Protein AF-A0AAD7M564-F1 (afdb_monomer_lite)

pLDDT: mean 71.57, std 17.18, range [32.22, 95.88]

Organism: Quillaja saponaria (NCBI:txid32244)

Radius of gyration: 21.49 Å; chains: 1; bounding box: 76×42×60 Å

Structure (mmCIF, N/CA/C/O backbone):
data_AF-A0AAD7M564-F1
#
_entry.id   AF-A0AAD7M564-F1
#
loop_
_atom_site.group_PDB
_atom_site.id
_atom_site.type_symbol
_atom_site.label_atom_id
_atom_site.label_alt_id
_atom_site.label_comp_id
_atom_site.label_asym_id
_atom_site.label_entity_id
_atom_site.label_seq_id
_atom_site.pdbx_PDB_ins_code
_atom_site.Cartn_x
_atom_site.Cartn_y
_atom_site.Cartn_z
_atom_site.occupancy
_atom_site.B_iso_or_equiv
_atom_site.auth_seq_id
_atom_site.auth_comp_id
_atom_site.auth_asym_id
_atom_site.auth_atom_id
_atom_site.pdbx_PDB_model_num
ATOM 1 N N . MET A 1 1 ? 55.350 1.228 10.469 1.00 39.97 1 MET A N 1
ATOM 2 C CA . MET A 1 1 ? 54.107 2.010 10.634 1.00 39.97 1 MET A CA 1
ATOM 3 C C . MET A 1 1 ? 53.425 1.996 9.283 1.00 39.97 1 MET A C 1
ATOM 5 O O . MET A 1 1 ? 53.704 2.851 8.454 1.00 39.97 1 MET A O 1
ATOM 9 N N . ASP A 1 2 ? 52.629 0.960 9.035 1.00 34.97 2 ASP A N 1
ATOM 10 C CA . ASP A 1 2 ? 51.937 0.780 7.762 1.00 34.97 2 ASP A CA 1
ATOM 11 C C . ASP A 1 2 ? 50.658 1.615 7.770 1.00 34.97 2 ASP A C 1
ATOM 13 O O . ASP A 1 2 ? 49.760 1.391 8.579 1.00 34.97 2 ASP A O 1
ATOM 17 N N . SER A 1 3 ? 50.599 2.616 6.892 1.00 39.12 3 SER A N 1
ATOM 18 C CA . SER A 1 3 ? 49.382 3.383 6.627 1.00 39.12 3 SER A CA 1
ATOM 19 C C . SER A 1 3 ? 48.650 2.737 5.457 1.00 39.12 3 SER A C 1
ATOM 21 O O . SER A 1 3 ? 49.005 2.945 4.299 1.00 39.12 3 SER A O 1
ATOM 23 N N . ALA A 1 4 ? 47.640 1.924 5.762 1.00 40.69 4 ALA A N 1
ATOM 24 C CA . ALA A 1 4 ? 46.730 1.384 4.762 1.00 40.69 4 ALA A CA 1
ATOM 25 C C . ALA A 1 4 ? 45.778 2.494 4.286 1.00 40.69 4 ALA A C 1
ATOM 27 O O . ALA A 1 4 ? 44.958 3.006 5.048 1.00 40.69 4 ALA A O 1
ATOM 28 N N . SER A 1 5 ? 45.912 2.875 3.016 1.00 43.78 5 SER A N 1
ATOM 29 C CA . SER A 1 5 ? 44.990 3.768 2.317 1.00 43.78 5 SER A CA 1
ATOM 30 C C . SER A 1 5 ? 43.660 3.043 2.095 1.00 43.78 5 SER A C 1
ATOM 32 O O . SER A 1 5 ? 43.590 2.069 1.348 1.00 43.78 5 SER A O 1
ATOM 34 N N . VAL A 1 6 ? 42.605 3.494 2.774 1.00 47.03 6 VAL A N 1
ATOM 35 C CA . VAL A 1 6 ? 41.237 3.015 2.550 1.00 47.03 6 VAL A CA 1
ATOM 36 C C . VAL A 1 6 ? 40.695 3.735 1.319 1.00 47.03 6 VAL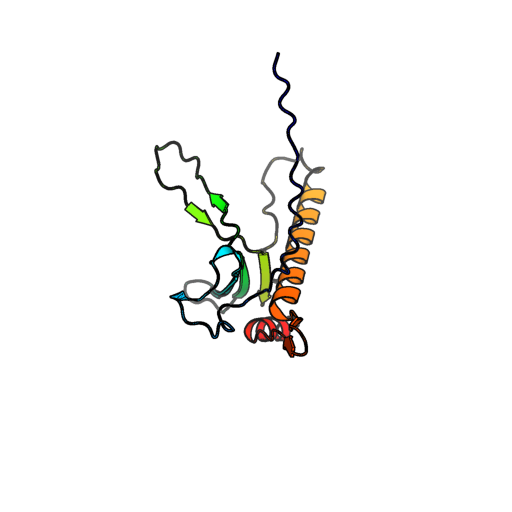 A C 1
ATOM 38 O O . VAL A 1 6 ? 40.288 4.893 1.395 1.00 47.03 6 VAL A O 1
ATOM 41 N N . GLN A 1 7 ? 40.707 3.064 0.168 1.00 36.56 7 GLN A N 1
ATOM 42 C CA . GLN A 1 7 ? 39.977 3.535 -1.004 1.00 36.56 7 GLN A CA 1
ATOM 43 C C . GLN A 1 7 ? 38.479 3.322 -0.769 1.00 36.56 7 GLN A C 1
ATOM 45 O O . GLN A 1 7 ? 37.985 2.196 -0.745 1.00 36.56 7 GLN A O 1
ATOM 50 N N . SER A 1 8 ? 37.766 4.430 -0.569 1.00 41.72 8 SER A N 1
ATOM 51 C CA . SER A 1 8 ? 36.308 4.480 -0.601 1.00 41.72 8 SER A CA 1
ATOM 52 C C . SER A 1 8 ? 35.850 4.165 -2.021 1.00 41.72 8 SER A C 1
ATOM 54 O O . SER A 1 8 ? 35.956 5.002 -2.915 1.00 41.72 8 SER A O 1
ATOM 56 N N . VAL A 1 9 ? 35.371 2.943 -2.236 1.00 39.88 9 VAL A N 1
ATOM 57 C CA . VAL A 1 9 ? 34.704 2.569 -3.482 1.00 39.88 9 VAL A CA 1
ATOM 58 C C . VAL A 1 9 ? 33.330 3.233 -3.467 1.00 39.88 9 VAL A C 1
ATOM 60 O O . VAL A 1 9 ? 32.394 2.742 -2.834 1.00 39.88 9 VAL A O 1
ATOM 63 N N . GLU A 1 10 ? 33.212 4.376 -4.143 1.00 37.75 10 GLU A N 1
ATOM 64 C CA . GLU A 1 10 ? 31.920 4.932 -4.538 1.00 37.75 10 GLU A CA 1
ATOM 65 C C . GLU A 1 10 ? 31.217 3.897 -5.414 1.00 37.75 10 GLU A C 1
ATOM 67 O O . GLU A 1 10 ? 31.498 3.737 -6.600 1.00 37.75 10 GLU A O 1
ATOM 72 N N . THR A 1 11 ? 30.312 3.140 -4.799 1.00 33.41 11 THR A N 1
ATOM 73 C CA . THR A 1 11 ? 29.416 2.263 -5.540 1.00 33.41 11 THR A CA 1
ATOM 74 C C . THR A 1 11 ? 28.348 3.168 -6.126 1.00 33.41 11 THR A C 1
ATOM 76 O O . THR A 1 11 ? 27.352 3.483 -5.473 1.00 33.41 11 THR A O 1
ATOM 79 N N . THR A 1 12 ? 28.571 3.637 -7.349 1.00 32.22 12 THR A N 1
ATOM 80 C CA . THR A 1 12 ? 27.511 4.191 -8.184 1.00 32.22 12 THR A CA 1
ATOM 81 C C . THR A 1 12 ? 26.476 3.089 -8.384 1.00 32.22 12 THR A C 1
ATOM 83 O O . THR A 1 12 ? 26.580 2.245 -9.271 1.00 32.22 12 THR A O 1
ATOM 86 N N . CYS A 1 13 ? 25.466 3.066 -7.512 1.00 35.75 13 CYS A N 1
ATOM 87 C CA . CYS A 1 13 ? 24.272 2.250 -7.671 1.00 35.75 13 CYS A CA 1
ATOM 88 C C . CYS A 1 13 ? 23.439 2.858 -8.807 1.00 35.75 13 CYS A C 1
ATOM 90 O O . CYS A 1 13 ? 22.387 3.451 -8.596 1.00 35.75 13 CYS A O 1
ATOM 92 N N . SER A 1 14 ? 23.952 2.748 -10.031 1.00 42.00 14 SER A N 1
ATOM 93 C CA . SER A 1 14 ? 23.196 2.955 -11.261 1.00 42.00 14 SER A CA 1
ATOM 94 C C . SER A 1 14 ? 22.444 1.663 -11.593 1.00 42.00 14 SER A C 1
ATOM 96 O O . SER A 1 14 ? 22.546 1.129 -12.695 1.00 42.00 14 SER A O 1
ATOM 98 N N . GLY A 1 15 ? 21.735 1.109 -10.612 1.00 41.41 15 GLY A N 1
ATOM 99 C CA . GLY A 1 15 ? 20.705 0.123 -10.876 1.00 41.41 15 GLY A CA 1
ATOM 100 C C . GLY A 1 15 ? 19.420 0.898 -11.071 1.00 41.41 15 GLY A C 1
ATOM 101 O O . GLY A 1 15 ? 18.851 1.376 -10.093 1.00 41.41 15 GLY A O 1
ATOM 102 N N . GLU A 1 16 ? 18.973 1.063 -12.314 1.00 47.47 16 GLU A N 1
ATOM 103 C CA . GLU A 1 16 ? 17.570 1.371 -12.578 1.00 47.47 16 GLU A CA 1
ATOM 104 C C . GLU A 1 16 ? 16.749 0.276 -11.886 1.00 47.47 16 GLU A C 1
ATOM 106 O O . GLU A 1 16 ? 16.641 -0.843 -12.387 1.00 47.47 16 GLU A O 1
ATOM 111 N N . LEU A 1 17 ? 16.263 0.559 -10.672 1.00 44.41 17 LEU A N 1
ATOM 112 C CA . LEU A 1 17 ? 15.430 -0.353 -9.899 1.00 44.41 17 LEU A CA 1
ATOM 113 C C . LEU A 1 17 ? 14.105 -0.493 -10.655 1.00 44.41 17 LEU A C 1
ATOM 115 O O . LEU A 1 17 ? 13.163 0.275 -10.462 1.00 44.41 17 LEU A O 1
ATOM 119 N N . GLU A 1 18 ? 14.075 -1.442 -11.588 1.00 53.12 18 GLU A N 1
ATOM 120 C CA . GLU A 1 18 ? 12.891 -1.859 -12.324 1.00 53.12 18 GLU A CA 1
ATOM 121 C C . GLU A 1 18 ? 11.885 -2.360 -11.283 1.00 53.12 18 GLU A C 1
ATOM 123 O O . GLU A 1 18 ? 12.103 -3.388 -10.644 1.00 53.12 18 GLU A O 1
ATOM 128 N N . LEU A 1 19 ? 10.806 -1.600 -11.063 1.00 55.06 19 LEU A N 1
ATOM 129 C CA . LEU A 1 19 ? 9.696 -2.007 -10.200 1.00 55.06 19 LEU A CA 1
ATOM 130 C C . LEU A 1 19 ? 8.990 -3.200 -10.855 1.00 55.06 19 LEU A C 1
ATOM 132 O O . LEU A 1 19 ? 7.984 -3.048 -11.552 1.00 55.06 19 LEU A O 1
ATOM 136 N N . LEU A 1 20 ? 9.553 -4.390 -10.675 1.00 53.84 20 LEU A N 1
ATOM 137 C CA . LEU A 1 20 ? 9.022 -5.618 -11.232 1.00 53.84 20 LEU A CA 1
ATOM 138 C C . LEU A 1 20 ? 7.970 -6.157 -10.264 1.00 53.84 20 LEU A C 1
ATOM 140 O O . LEU A 1 20 ? 8.272 -6.668 -9.185 1.00 53.84 20 LEU A O 1
ATOM 144 N N . PHE A 1 21 ? 6.703 -6.006 -10.639 1.00 54.91 21 PHE A N 1
ATOM 145 C CA . PHE A 1 21 ? 5.625 -6.705 -9.953 1.00 54.91 21 PHE A CA 1
ATOM 146 C C . PHE A 1 21 ? 5.693 -8.175 -10.349 1.00 54.91 21 PHE A C 1
ATOM 148 O O . PHE A 1 21 ? 5.820 -8.489 -11.531 1.00 54.91 21 PHE A O 1
ATOM 155 N N . GLU A 1 22 ? 5.543 -9.071 -9.378 1.00 49.06 22 GLU A N 1
ATOM 156 C CA . GLU A 1 22 ? 5.549 -10.522 -9.603 1.00 49.06 22 GLU A CA 1
ATOM 157 C C . GLU A 1 22 ? 4.543 -10.960 -10.687 1.00 49.06 22 GLU A C 1
ATOM 159 O O . GLU A 1 22 ? 4.805 -11.888 -11.447 1.00 49.06 22 GLU A O 1
ATOM 164 N N . TYR A 1 23 ? 3.430 -10.231 -10.830 1.00 46.22 23 TYR A N 1
ATOM 165 C CA . TYR A 1 23 ? 2.420 -10.461 -11.869 1.00 46.22 23 TYR A CA 1
ATOM 166 C C . TYR A 1 23 ? 2.942 -10.283 -13.311 1.00 46.22 23 TYR A C 1
ATOM 168 O O . TYR A 1 23 ? 2.380 -10.861 -14.238 1.00 46.22 23 TYR A O 1
ATOM 176 N N . PHE A 1 24 ? 4.016 -9.515 -13.518 1.00 49.88 24 PHE A N 1
ATOM 177 C CA . PHE A 1 24 ? 4.636 -9.294 -14.832 1.00 49.88 24 PHE A CA 1
ATOM 178 C C . PHE A 1 24 ? 5.899 -10.139 -15.058 1.00 49.88 24 PHE A C 1
ATOM 180 O O . PHE A 1 24 ? 6.579 -9.965 -16.069 1.00 49.88 24 PHE A O 1
ATOM 187 N N . GLU A 1 25 ? 6.227 -11.068 -14.157 1.00 59.72 25 GLU A N 1
ATOM 188 C CA . GLU A 1 25 ? 7.363 -11.970 -14.346 1.00 59.72 25 GLU A CA 1
ATOM 189 C C . GLU A 1 25 ? 7.011 -13.096 -15.327 1.00 59.72 25 GLU A C 1
ATOM 191 O O . GLU A 1 25 ? 6.425 -14.114 -14.957 1.00 59.72 25 GLU A O 1
ATOM 196 N N . SER A 1 26 ? 7.413 -12.935 -16.590 1.00 58.19 26 SER A N 1
ATOM 197 C CA . SER A 1 26 ? 7.314 -13.984 -17.616 1.00 58.19 26 SER A CA 1
ATOM 198 C C . SER A 1 26 ? 8.357 -15.097 -17.456 1.00 58.19 26 SER A C 1
ATOM 200 O O . SER A 1 26 ? 8.245 -16.147 -18.087 1.00 58.19 26 SER A O 1
ATOM 202 N N . GLU A 1 27 ? 9.387 -14.873 -16.633 1.00 64.69 27 GLU A N 1
ATOM 203 C CA . GLU A 1 27 ? 10.471 -15.827 -16.401 1.00 64.69 27 GLU A CA 1
ATOM 204 C C . GLU A 1 27 ? 10.048 -16.966 -15.461 1.00 64.69 27 GLU A C 1
ATOM 206 O O . GLU A 1 27 ? 9.338 -16.778 -14.463 1.00 64.69 27 GLU A O 1
ATOM 211 N N . GLN A 1 28 ? 10.540 -18.172 -15.758 1.00 73.69 28 GLN A N 1
ATOM 212 C CA . GLN A 1 28 ? 10.330 -19.344 -14.905 1.00 73.69 28 GLN A CA 1
ATOM 213 C C . GLN A 1 28 ? 10.939 -19.124 -13.506 1.00 73.69 28 GLN A C 1
ATOM 215 O O . GLN A 1 28 ? 11.961 -18.444 -13.413 1.00 73.69 28 GLN A O 1
ATOM 220 N N . PRO A 1 29 ? 10.389 -19.724 -12.429 1.00 68.62 29 PRO A N 1
ATOM 221 C CA . PRO A 1 29 ? 10.818 -19.480 -11.048 1.00 68.62 29 PRO A CA 1
ATOM 222 C C . PRO A 1 29 ? 12.336 -19.460 -10.808 1.00 68.62 29 PRO A C 1
ATOM 224 O O . PRO A 1 29 ? 12.848 -18.522 -10.206 1.00 68.62 29 PRO A O 1
ATOM 227 N N . GLN A 1 30 ? 13.066 -20.431 -11.355 1.00 74.44 30 GLN A N 1
ATOM 228 C CA . GLN A 1 30 ? 14.528 -20.561 -11.255 1.00 74.44 30 GLN A CA 1
ATOM 229 C C . GLN A 1 30 ? 15.341 -19.49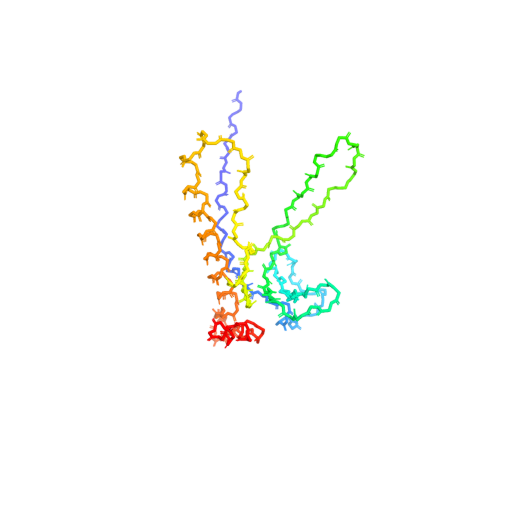7 -12.017 1.00 74.44 30 GLN A C 1
ATOM 231 O O . GLN A 1 30 ? 16.549 -19.403 -11.825 1.00 74.44 30 GLN A O 1
ATOM 236 N N . ARG A 1 31 ? 14.706 -18.723 -12.903 1.00 71.38 31 ARG A N 1
ATOM 237 C CA . ARG A 1 31 ? 15.322 -17.635 -13.686 1.00 71.38 31 ARG A CA 1
ATOM 238 C C . ARG A 1 31 ? 14.906 -16.247 -13.200 1.00 71.38 31 ARG A C 1
ATOM 240 O O . ARG A 1 31 ? 15.358 -15.247 -13.752 1.00 71.38 31 ARG A O 1
ATOM 247 N N . ARG A 1 32 ? 14.032 -16.172 -12.192 1.00 72.81 32 ARG A N 1
ATOM 248 C CA . ARG A 1 32 ? 13.559 -14.898 -11.644 1.00 72.81 32 ARG A CA 1
ATOM 249 C C . ARG A 1 32 ? 14.676 -14.199 -10.884 1.00 72.81 32 ARG A C 1
ATOM 251 O O . ARG A 1 32 ? 15.519 -14.839 -10.256 1.00 72.81 32 ARG A O 1
ATOM 258 N N . ARG A 1 33 ? 14.640 -12.866 -10.905 1.00 67.00 33 ARG A N 1
ATOM 259 C CA . ARG A 1 33 ? 15.550 -12.054 -10.100 1.00 67.00 33 ARG A CA 1
ATOM 260 C C . ARG A 1 33 ? 15.342 -12.316 -8.602 1.00 67.00 33 ARG A C 1
ATOM 262 O O . ARG A 1 33 ? 14.245 -12.726 -8.196 1.00 67.00 33 ARG A O 1
ATOM 269 N N . PRO A 1 34 ? 16.377 -12.084 -7.777 1.00 68.81 34 PRO A N 1
ATOM 270 C CA . PRO A 1 34 ? 16.280 -12.234 -6.334 1.00 68.81 34 PRO A CA 1
ATOM 271 C C . PRO A 1 34 ? 15.129 -11.420 -5.731 1.00 68.81 34 PRO A C 1
ATOM 273 O O . PRO A 1 34 ? 14.769 -10.351 -6.216 1.00 68.81 34 PRO A O 1
ATOM 276 N N . LEU A 1 35 ? 14.592 -11.903 -4.608 1.00 65.19 35 LEU A N 1
ATOM 277 C CA . LEU A 1 35 ? 13.471 -11.277 -3.896 1.00 65.19 35 LEU A CA 1
ATOM 278 C C . LEU A 1 35 ? 13.727 -9.822 -3.472 1.00 65.19 35 LEU A C 1
ATOM 280 O O . LEU A 1 35 ? 12.770 -9.097 -3.217 1.00 65.19 35 LEU A O 1
ATOM 284 N N . HIS A 1 36 ? 14.987 -9.381 -3.393 1.00 65.25 36 HIS A N 1
ATOM 285 C CA . HIS A 1 36 ? 15.305 -8.048 -2.892 1.00 65.25 36 HIS A CA 1
ATOM 286 C C . HIS A 1 36 ? 14.932 -6.899 -3.839 1.00 65.25 36 HIS A C 1
ATOM 288 O O . HIS A 1 36 ? 14.868 -5.755 -3.399 1.00 65.25 36 HIS A O 1
ATOM 294 N N . GLU A 1 37 ? 14.626 -7.200 -5.101 1.00 70.69 37 GLU A N 1
ATOM 295 C CA . GLU A 1 37 ? 14.096 -6.233 -6.074 1.00 70.69 37 GLU A CA 1
ATOM 296 C C . GLU A 1 37 ? 12.558 -6.275 -6.165 1.00 70.69 37 GLU A C 1
ATOM 298 O O . GLU A 1 37 ? 11.966 -5.588 -6.995 1.00 70.69 37 GLU A O 1
ATOM 303 N N . LYS A 1 38 ? 11.889 -7.083 -5.325 1.00 75.12 38 LYS A N 1
ATOM 304 C CA . LYS A 1 38 ? 10.445 -7.331 -5.422 1.00 75.12 38 LYS A CA 1
ATOM 305 C C . LYS A 1 38 ? 9.638 -6.618 -4.348 1.00 75.12 38 LYS A C 1
ATOM 307 O O . LYS A 1 38 ? 10.080 -6.398 -3.216 1.00 75.12 38 LYS A O 1
ATOM 312 N N . TYR A 1 39 ? 8.387 -6.351 -4.703 1.00 80.75 39 TYR A N 1
ATOM 313 C CA . TYR A 1 39 ? 7.372 -5.838 -3.797 1.00 80.75 39 TYR A CA 1
ATOM 314 C C . TYR A 1 39 ? 6.163 -6.766 -3.802 1.00 80.75 39 TYR A C 1
ATOM 316 O O . TYR A 1 39 ? 5.796 -7.306 -4.845 1.00 80.75 39 TYR A O 1
ATOM 324 N N . SER A 1 40 ? 5.528 -6.921 -2.645 1.00 85.69 40 SER A N 1
ATOM 325 C CA . SER A 1 40 ? 4.222 -7.574 -2.542 1.00 85.69 40 SER A CA 1
ATOM 326 C C . SER A 1 40 ? 3.125 -6.530 -2.376 1.00 85.69 40 SER A C 1
ATOM 328 O O . SER A 1 40 ? 3.343 -5.466 -1.789 1.00 85.69 40 SER A O 1
ATOM 330 N N . VAL A 1 41 ? 1.949 -6.832 -2.919 1.00 88.19 41 VAL A N 1
ATOM 331 C CA . VAL A 1 41 ? 0.745 -6.021 -2.743 1.00 88.19 41 VAL A CA 1
ATOM 332 C C . VAL A 1 41 ? -0.284 -6.859 -2.016 1.00 88.19 41 VAL A C 1
ATOM 334 O O . VAL A 1 41 ? -0.479 -8.028 -2.348 1.00 88.19 41 VAL A O 1
ATOM 337 N N . ALA A 1 42 ? -0.930 -6.274 -1.017 1.00 88.62 42 ALA A N 1
ATOM 338 C CA . ALA A 1 42 ? -1.924 -6.971 -0.228 1.00 88.62 42 ALA A CA 1
ATOM 339 C C . ALA A 1 42 ? -3.118 -6.071 0.080 1.00 88.62 42 ALA A C 1
ATOM 341 O O . ALA A 1 42 ? -2.986 -4.870 0.325 1.00 88.62 42 ALA A O 1
ATOM 342 N N . TRP A 1 43 ? -4.297 -6.682 0.045 1.00 86.94 43 TRP A N 1
ATOM 343 C CA . TRP A 1 43 ? -5.563 -6.046 0.358 1.00 86.94 43 TRP A CA 1
ATOM 344 C C . TRP A 1 43 ? -6.163 -6.695 1.603 1.00 86.94 43 TRP A C 1
ATOM 346 O O . TRP A 1 43 ? -6.361 -7.909 1.634 1.00 86.94 43 TRP A O 1
ATOM 356 N N . TYR A 1 44 ? -6.478 -5.885 2.615 1.00 85.12 44 TYR A N 1
ATOM 357 C CA . TYR A 1 44 ? -7.095 -6.359 3.853 1.00 85.12 44 TYR A CA 1
ATOM 358 C C . TYR A 1 44 ? -8.398 -5.599 4.127 1.00 85.12 44 TYR A C 1
ATOM 360 O O . TYR A 1 44 ? -8.355 -4.394 4.411 1.00 85.12 44 TYR A O 1
ATOM 368 N N . PRO A 1 45 ? -9.560 -6.268 4.043 1.00 82.12 45 PRO A N 1
ATOM 369 C CA . PRO A 1 45 ? -10.823 -5.712 4.506 1.00 82.12 45 PRO A CA 1
ATOM 370 C C . PRO A 1 45 ? -10.904 -5.744 6.040 1.00 82.12 45 PRO A C 1
ATOM 372 O O . PRO A 1 45 ? -10.477 -6.705 6.678 1.00 82.12 45 PRO A O 1
ATOM 375 N N . ILE A 1 46 ? -11.485 -4.704 6.637 1.00 80.19 46 ILE A N 1
ATOM 376 C CA . ILE A 1 46 ? -11.737 -4.604 8.075 1.00 80.19 46 ILE A CA 1
ATOM 377 C C . ILE A 1 46 ? -13.241 -4.673 8.335 1.00 80.19 46 ILE A C 1
ATOM 379 O O . ILE A 1 46 ? -13.997 -3.774 7.958 1.00 80.19 46 ILE A O 1
ATOM 383 N N . TYR A 1 47 ? -13.657 -5.717 9.044 1.00 77.81 47 TYR A N 1
ATOM 384 C CA . TYR A 1 47 ? -15.037 -5.937 9.484 1.00 77.81 47 TYR A CA 1
ATOM 385 C C . TYR A 1 47 ? -15.181 -5.617 10.985 1.00 77.81 47 TYR A C 1
ATOM 387 O O . TYR A 1 47 ? -14.208 -5.748 11.734 1.00 77.81 47 TYR A O 1
ATOM 395 N N . ARG A 1 48 ? -16.370 -5.194 11.461 1.00 66.00 48 ARG A N 1
ATOM 396 C CA . ARG A 1 48 ? -16.680 -5.307 12.909 1.00 66.00 48 ARG A CA 1
ATOM 397 C C . ARG A 1 48 ? -17.119 -6.743 13.200 1.00 66.00 48 ARG A C 1
ATOM 399 O O . ARG A 1 48 ? -17.783 -7.369 12.389 1.00 66.00 48 ARG A O 1
ATOM 406 N N . ILE A 1 49 ? -16.755 -7.251 14.365 1.00 58.88 49 ILE A N 1
ATOM 407 C CA . ILE A 1 49 ? -17.194 -8.557 14.871 1.00 58.88 49 ILE A CA 1
ATOM 408 C C . ILE A 1 49 ? -18.183 -8.271 16.016 1.00 58.88 49 ILE A C 1
ATOM 410 O O . ILE A 1 49 ? -17.912 -7.327 16.769 1.00 58.88 49 ILE A O 1
ATOM 414 N N . PRO A 1 50 ? -19.302 -9.016 16.180 1.00 60.47 50 PRO A N 1
ATOM 415 C CA . PRO A 1 50 ? -19.704 -10.235 15.455 1.00 60.47 50 PRO A CA 1
ATOM 416 C C . PRO A 1 50 ? -20.469 -10.023 14.133 1.00 60.47 50 PRO A C 1
ATOM 418 O O . PRO A 1 50 ? -20.243 -10.795 13.212 1.00 60.47 50 PRO A O 1
ATOM 421 N N . ASP A 1 51 ? -21.272 -8.961 13.990 1.00 60.94 51 ASP A N 1
ATOM 422 C CA . ASP A 1 51 ? -22.170 -8.751 12.828 1.00 60.94 51 ASP A CA 1
ATOM 423 C C . ASP A 1 51 ? -21.911 -7.413 12.110 1.00 60.94 51 ASP A C 1
ATOM 425 O O . ASP A 1 51 ? -22.811 -6.631 11.800 1.00 60.94 51 ASP A O 1
ATOM 429 N N . GLY A 1 52 ? -20.641 -7.068 11.925 1.00 59.28 52 GLY A N 1
ATOM 430 C CA . GLY A 1 52 ? -20.244 -5.760 11.431 1.00 59.28 52 GLY A CA 1
ATOM 431 C C . GLY A 1 52 ? -20.294 -5.581 9.929 1.00 59.28 52 GLY A C 1
ATOM 432 O O . GLY A 1 52 ? -19.659 -6.330 9.190 1.00 59.28 52 GLY A O 1
ATOM 433 N N . ASN A 1 53 ? -20.879 -4.466 9.496 1.00 65.88 53 ASN A N 1
ATOM 434 C CA . ASN A 1 53 ? -20.674 -3.947 8.148 1.00 65.88 53 ASN A CA 1
ATOM 435 C C . ASN A 1 53 ? -19.179 -3.755 7.839 1.00 65.88 53 ASN A C 1
ATOM 437 O O . ASN A 1 53 ? -18.365 -3.457 8.723 1.00 65.88 53 ASN A O 1
ATOM 441 N N . PHE A 1 54 ? -18.839 -3.905 6.557 1.00 68.44 54 PHE A N 1
ATOM 442 C CA . PHE A 1 54 ? -17.530 -3.565 6.011 1.00 68.44 54 PHE A CA 1
ATOM 443 C C . PHE A 1 54 ? -17.176 -2.120 6.400 1.00 68.44 54 PHE A C 1
ATOM 445 O O . PHE A 1 54 ? -17.876 -1.185 6.012 1.00 68.44 54 PHE A O 1
ATOM 452 N N . ARG A 1 55 ? -16.121 -1.935 7.204 1.00 76.00 55 ARG A N 1
ATOM 453 C CA . ARG A 1 55 ? -15.775 -0.618 7.764 1.00 76.00 55 ARG A CA 1
ATOM 454 C C . ARG A 1 55 ? -14.797 0.134 6.894 1.00 76.00 55 ARG A C 1
ATOM 456 O O . ARG A 1 55 ? -14.990 1.303 6.619 1.00 76.00 55 ARG A O 1
ATOM 463 N N . ALA A 1 56 ? -13.706 -0.532 6.549 1.00 85.06 56 ALA A N 1
ATOM 464 C CA . ALA A 1 56 ? -12.576 0.060 5.870 1.00 85.06 56 ALA A CA 1
ATOM 465 C C . ALA A 1 56 ? -11.802 -1.040 5.160 1.00 85.06 56 ALA A C 1
ATOM 467 O O . ALA A 1 56 ? -11.891 -2.214 5.520 1.00 85.06 56 ALA A O 1
ATOM 468 N N . ALA A 1 57 ? -10.993 -0.661 4.187 1.00 87.62 57 ALA A N 1
ATOM 469 C CA . ALA A 1 57 ? -9.951 -1.540 3.697 1.00 87.62 57 ALA A CA 1
ATOM 470 C C . ALA A 1 57 ? -8.659 -0.781 3.473 1.00 87.62 57 ALA A C 1
ATOM 472 O O . ALA A 1 57 ? -8.656 0.437 3.273 1.00 87.62 57 ALA A O 1
ATOM 473 N N . PHE A 1 58 ? -7.570 -1.539 3.455 1.00 91.19 58 PHE A N 1
ATOM 474 C CA . PHE A 1 58 ? -6.243 -1.036 3.148 1.00 91.19 58 PHE A CA 1
ATOM 475 C C . PHE A 1 58 ? -5.630 -1.854 2.020 1.00 91.19 58 PHE A C 1
ATOM 477 O O . PHE A 1 58 ? -5.709 -3.081 2.025 1.00 91.19 58 PHE A O 1
ATOM 484 N N . LEU A 1 59 ? -5.029 -1.152 1.069 1.00 93.38 59 LEU A N 1
ATOM 485 C CA . LEU A 1 59 ? -4.156 -1.692 0.042 1.00 93.38 59 LEU A CA 1
ATOM 486 C C . LEU A 1 59 ? -2.732 -1.269 0.394 1.00 93.38 59 LEU A C 1
ATOM 488 O O . LEU A 1 59 ? -2.425 -0.073 0.373 1.00 93.38 59 LEU A O 1
ATOM 492 N N . THR A 1 60 ? -1.876 -2.221 0.734 1.00 93.88 60 THR A N 1
ATOM 493 C CA . THR A 1 60 ? -0.485 -1.965 1.116 1.00 93.88 60 THR A CA 1
ATOM 494 C C . THR A 1 60 ? 0.481 -2.509 0.079 1.00 93.88 60 THR A C 1
ATOM 496 O O . THR A 1 60 ? 0.242 -3.534 -0.554 1.00 93.88 60 THR A O 1
ATOM 499 N N . TYR A 1 61 ? 1.604 -1.814 -0.054 1.00 92.12 61 TYR A N 1
ATOM 500 C CA . TYR A 1 61 ? 2.757 -2.225 -0.842 1.00 92.12 61 TYR A CA 1
ATOM 501 C C . TYR A 1 61 ? 3.909 -2.477 0.121 1.00 92.12 61 TYR A C 1
ATOM 503 O O . TYR A 1 61 ? 4.176 -1.648 0.992 1.00 92.12 61 TYR A O 1
ATOM 511 N N . HIS A 1 62 ? 4.583 -3.606 -0.034 1.00 91.38 62 HIS A N 1
ATOM 512 C CA . HIS A 1 62 ? 5.534 -4.151 0.927 1.00 91.38 62 HIS A CA 1
ATOM 513 C C . HIS A 1 62 ? 6.861 -4.456 0.242 1.00 91.38 62 HIS A C 1
ATOM 515 O O . HIS A 1 62 ? 6.884 -5.190 -0.744 1.00 91.38 62 HIS A O 1
ATOM 521 N N . SER A 1 63 ? 7.966 -3.909 0.754 1.00 88.00 63 SER A N 1
ATOM 522 C CA . SER A 1 63 ? 9.304 -4.195 0.212 1.00 88.00 63 SER A CA 1
ATOM 523 C C . SER A 1 63 ? 9.812 -5.548 0.701 1.00 88.00 63 SER A C 1
ATOM 525 O O . SER A 1 63 ? 9.925 -5.768 1.911 1.00 88.00 63 SER A O 1
ATOM 527 N N . LEU A 1 64 ? 10.155 -6.451 -0.219 1.00 83.94 64 LEU A N 1
ATOM 528 C CA . LEU A 1 64 ? 10.736 -7.753 0.126 1.00 83.94 64 LEU A CA 1
ATOM 529 C C . LEU A 1 64 ? 12.269 -7.705 0.240 1.00 83.94 64 LEU A C 1
ATOM 531 O O . LEU A 1 64 ? 12.863 -8.618 0.808 1.00 83.94 64 LEU A O 1
ATOM 535 N N . GLY A 1 65 ? 12.909 -6.626 -0.225 1.00 80.56 65 GLY A N 1
ATOM 536 C CA . GLY A 1 65 ? 14.358 -6.423 -0.107 1.00 80.56 65 GLY A CA 1
ATOM 537 C C . GLY A 1 65 ? 14.835 -5.726 1.154 1.00 80.56 65 GLY A C 1
ATOM 538 O O . GLY A 1 65 ? 16.014 -5.811 1.481 1.00 80.56 65 GLY A O 1
ATOM 539 N N . HIS A 1 66 ? 13.940 -5.066 1.887 1.00 81.19 66 HIS A N 1
ATOM 540 C CA . HIS A 1 66 ? 14.299 -4.334 3.099 1.00 81.19 66 HIS A CA 1
ATOM 541 C C . HIS A 1 66 ? 13.593 -4.907 4.327 1.00 81.19 66 HIS A C 1
ATOM 543 O O . HIS A 1 66 ? 12.792 -4.234 4.973 1.00 81.19 66 HIS A O 1
ATOM 549 N N . LEU A 1 67 ? 13.854 -6.179 4.634 1.00 83.69 67 LEU A N 1
ATOM 550 C CA . LEU A 1 67 ? 13.265 -6.816 5.807 1.00 83.69 67 LEU A CA 1
ATOM 551 C C . LEU A 1 67 ? 13.839 -6.213 7.096 1.00 83.69 67 LEU A C 1
ATOM 553 O O . LEU A 1 67 ? 15.049 -6.181 7.313 1.00 83.69 67 LEU A O 1
ATOM 557 N N . VAL A 1 68 ? 12.952 -5.770 7.979 1.00 84.81 68 VAL A N 1
ATOM 558 C CA . VAL A 1 68 ? 13.296 -5.175 9.269 1.00 84.81 68 VAL A CA 1
ATOM 559 C C . VAL A 1 68 ? 13.212 -6.247 10.346 1.00 84.81 68 VAL A C 1
ATOM 561 O O . VAL A 1 68 ? 12.167 -6.873 10.534 1.00 84.81 68 VAL A O 1
ATOM 564 N N . ARG A 1 69 ? 14.301 -6.446 11.092 1.00 83.12 69 ARG A N 1
ATOM 565 C CA . ARG A 1 69 ? 14.297 -7.319 12.270 1.00 83.12 69 ARG A CA 1
ATOM 566 C C . ARG A 1 69 ? 13.533 -6.641 13.407 1.00 83.12 69 ARG A C 1
ATOM 568 O O . ARG A 1 69 ? 13.943 -5.591 13.896 1.00 83.12 69 ARG A O 1
ATOM 575 N N . ARG A 1 70 ? 12.457 -7.270 13.872 1.00 77.50 70 ARG A N 1
ATOM 576 C CA . ARG A 1 70 ? 11.745 -6.899 15.095 1.00 77.50 70 ARG A CA 1
ATOM 577 C C . ARG A 1 70 ? 12.201 -7.819 16.223 1.00 77.50 70 ARG A C 1
ATOM 579 O O . ARG A 1 70 ? 11.834 -8.989 16.280 1.00 77.50 70 ARG A O 1
ATOM 586 N N . SER A 1 71 ? 12.992 -7.273 17.142 1.00 70.31 71 SER A N 1
ATOM 587 C CA . SER A 1 71 ? 13.261 -7.914 18.429 1.00 70.31 71 SER A CA 1
ATOM 588 C C . SER A 1 71 ? 12.227 -7.447 19.447 1.00 70.31 71 SER A C 1
ATOM 590 O O . SER A 1 71 ? 12.162 -6.256 19.762 1.00 70.31 71 SER A O 1
ATOM 592 N N . THR A 1 72 ? 11.438 -8.361 19.996 1.00 60.28 72 THR A N 1
ATOM 593 C CA . THR A 1 72 ? 10.672 -8.080 21.208 1.00 60.28 72 THR A CA 1
ATOM 594 C C . THR A 1 72 ? 11.619 -8.206 22.398 1.00 60.28 72 THR A C 1
ATOM 596 O O . THR A 1 72 ? 12.063 -9.307 22.710 1.00 60.28 72 THR A O 1
ATOM 599 N N . LYS A 1 73 ? 11.954 -7.092 23.062 1.00 59.75 73 LYS A N 1
ATOM 600 C CA . LYS A 1 73 ? 12.504 -7.146 24.424 1.00 59.75 73 LYS A CA 1
ATOM 601 C C . LYS A 1 73 ? 11.370 -7.585 25.346 1.00 59.75 73 LYS A C 1
ATOM 603 O O . LYS A 1 73 ? 10.644 -6.757 25.881 1.00 59.75 73 LYS A O 1
ATOM 608 N N . ILE A 1 74 ? 11.154 -8.885 25.426 1.00 58.47 74 ILE A N 1
ATOM 609 C CA . ILE A 1 74 ? 10.407 -9.500 26.514 1.00 58.47 74 ILE A CA 1
ATOM 610 C C . ILE A 1 74 ? 11.480 -10.252 27.290 1.00 58.47 74 ILE A C 1
ATOM 612 O O . ILE A 1 74 ? 12.275 -10.945 26.662 1.00 58.47 74 ILE A O 1
ATOM 616 N N . ASP A 1 75 ? 11.539 -10.072 28.609 1.00 59.41 75 ASP A N 1
ATOM 617 C CA . ASP A 1 75 ? 12.627 -10.499 29.512 1.00 59.41 75 ASP A CA 1
ATOM 618 C C . ASP A 1 75 ? 12.846 -12.028 29.622 1.00 59.41 75 ASP A C 1
ATOM 620 O O . ASP A 1 75 ? 13.461 -12.519 30.564 1.00 59.41 75 ASP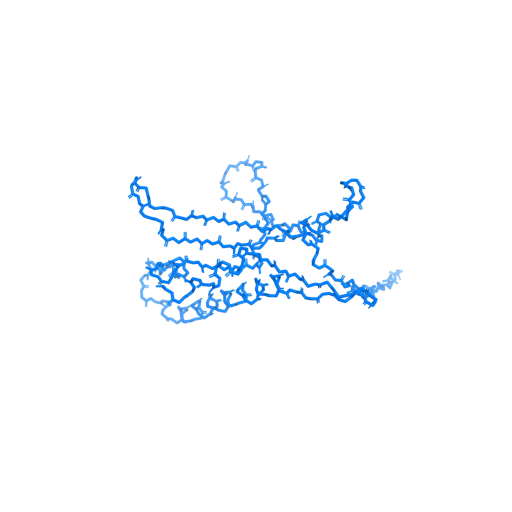 A O 1
ATOM 624 N N . TYR A 1 76 ? 12.375 -12.799 28.644 1.00 59.44 76 TYR A N 1
ATOM 625 C CA . TYR A 1 76 ? 12.668 -14.214 28.471 1.00 59.44 76 TYR A CA 1
ATOM 626 C C . TYR A 1 76 ? 13.704 -14.402 27.354 1.00 59.44 76 TYR A C 1
ATOM 628 O O . TYR A 1 76 ? 13.710 -13.628 26.393 1.00 59.44 76 TYR A O 1
ATOM 636 N N . PRO A 1 77 ? 14.556 -15.443 27.415 1.00 56.28 77 PRO A N 1
ATOM 637 C CA . PRO A 1 77 ? 15.443 -15.813 26.317 1.00 56.28 77 PRO A CA 1
ATOM 638 C C . PRO A 1 77 ? 14.603 -16.394 25.166 1.00 56.28 77 PRO A C 1
ATOM 640 O O . PRO A 1 77 ? 14.564 -17.599 24.934 1.00 56.28 77 PRO A O 1
ATOM 643 N N . SER A 1 78 ? 13.861 -15.528 24.480 1.00 58.62 78 SER A N 1
ATOM 644 C CA . SER A 1 78 ? 13.057 -15.867 23.318 1.00 58.62 78 SER A CA 1
ATOM 645 C C . SER A 1 78 ? 13.938 -15.810 22.076 1.00 58.62 78 SER A C 1
ATOM 647 O O . SER A 1 78 ? 14.504 -14.773 21.730 1.00 58.62 78 SER A O 1
ATOM 649 N N . VAL A 1 79 ? 14.024 -16.953 21.401 1.00 57.38 79 VAL A N 1
ATOM 650 C CA . VAL A 1 79 ? 14.689 -17.172 20.107 1.00 57.38 79 VAL A CA 1
ATOM 651 C C . VAL A 1 79 ? 13.954 -16.450 18.961 1.00 57.38 79 VAL A C 1
ATOM 653 O O . VAL A 1 79 ? 14.397 -16.481 17.816 1.00 57.38 79 VAL A O 1
ATOM 656 N N . ASP A 1 80 ? 12.849 -15.755 19.236 1.00 62.12 80 ASP A N 1
ATOM 657 C CA . ASP A 1 80 ? 11.896 -15.366 18.202 1.00 62.12 80 ASP A CA 1
ATOM 658 C C . ASP A 1 80 ? 12.119 -13.930 17.699 1.00 62.12 80 ASP A C 1
ATOM 660 O O . ASP A 1 80 ? 11.378 -12.981 17.974 1.00 62.12 80 ASP A O 1
ATOM 664 N N . ALA A 1 81 ? 13.213 -13.746 16.960 1.00 69.62 81 ALA A N 1
ATOM 665 C CA . ALA A 1 81 ? 13.389 -12.557 16.139 1.00 69.62 81 ALA A CA 1
ATOM 666 C C . ALA A 1 81 ? 12.477 -12.660 14.906 1.00 69.62 81 ALA A C 1
ATOM 668 O O . ALA A 1 81 ? 12.780 -13.393 13.969 1.00 69.62 81 ALA A O 1
ATOM 669 N N . SER A 1 82 ? 11.389 -11.888 14.878 1.00 79.88 82 SER A N 1
ATOM 670 C CA . SER A 1 82 ? 10.516 -11.821 13.699 1.00 79.88 82 SER A CA 1
ATOM 671 C C . SER A 1 82 ? 11.076 -10.844 12.661 1.00 79.88 82 SER A C 1
ATOM 673 O O . SER A 1 82 ? 11.579 -9.768 12.997 1.00 79.88 82 SER A O 1
ATOM 675 N N . MET A 1 83 ? 11.009 -11.210 11.381 1.00 82.75 83 MET A N 1
ATOM 676 C CA . MET A 1 83 ? 11.337 -10.315 10.267 1.00 82.75 83 MET A CA 1
ATOM 677 C C . MET A 1 83 ? 10.060 -9.710 9.693 1.00 82.75 83 MET A C 1
ATOM 679 O O . MET A 1 83 ? 9.039 -10.384 9.577 1.00 82.75 83 MET A O 1
ATOM 683 N N . ILE A 1 84 ? 10.116 -8.431 9.329 1.00 84.25 84 ILE A N 1
ATOM 684 C CA . ILE A 1 84 ? 8.962 -7.679 8.837 1.00 84.25 84 ILE A CA 1
ATOM 685 C C . ILE A 1 84 ? 9.293 -7.059 7.498 1.00 84.25 84 ILE A C 1
ATOM 687 O O . ILE A 1 84 ? 10.290 -6.357 7.366 1.00 84.25 84 ILE A O 1
ATOM 691 N N . SER A 1 85 ? 8.406 -7.249 6.529 1.00 87.62 85 SER A N 1
ATOM 692 C CA . SER A 1 85 ? 8.422 -6.467 5.300 1.00 87.62 85 SER A CA 1
ATOM 693 C C . SER A 1 85 ? 7.730 -5.113 5.536 1.00 87.62 85 SER A C 1
ATOM 695 O O . SER A 1 85 ? 6.526 -5.087 5.823 1.00 87.62 85 SER A O 1
ATOM 697 N N . PRO A 1 86 ? 8.457 -3.983 5.470 1.00 90.44 86 PRO A N 1
ATOM 698 C CA . PRO A 1 86 ? 7.896 -2.671 5.754 1.00 90.44 86 PRO A CA 1
ATOM 699 C C . PRO A 1 86 ? 6.891 -2.262 4.678 1.00 90.44 86 PRO A C 1
ATOM 701 O O . PRO A 1 86 ? 7.103 -2.485 3.483 1.00 90.44 86 PRO A O 1
ATOM 704 N N . VAL A 1 87 ? 5.815 -1.610 5.120 1.00 92.50 87 VAL A N 1
ATOM 705 C CA . VAL A 1 87 ? 4.871 -0.940 4.224 1.00 92.50 87 VAL A CA 1
ATOM 706 C C . VAL A 1 87 ? 5.571 0.277 3.628 1.00 92.50 87 VAL A C 1
ATOM 708 O O . VAL A 1 87 ? 5.992 1.176 4.354 1.00 92.50 87 VAL A O 1
ATOM 711 N N . VAL A 1 88 ? 5.683 0.294 2.308 1.00 93.31 88 VAL A N 1
ATOM 712 C CA . VAL A 1 88 ? 6.290 1.373 1.519 1.00 93.31 88 VAL A CA 1
ATOM 713 C C . VAL A 1 88 ? 5.247 2.182 0.754 1.00 93.31 88 VAL A C 1
ATOM 715 O O . VAL A 1 88 ? 5.506 3.328 0.409 1.00 93.31 88 VAL A O 1
ATOM 718 N N . GLY A 1 89 ? 4.047 1.633 0.549 1.00 94.12 89 GLY A N 1
ATOM 719 C CA . GLY A 1 89 ? 2.915 2.347 -0.035 1.00 94.12 89 GLY A CA 1
ATOM 720 C C . GLY A 1 89 ? 1.595 1.953 0.620 1.00 94.12 89 GLY A C 1
ATOM 721 O O . GLY A 1 89 ? 1.429 0.811 1.046 1.00 94.12 89 GLY A O 1
ATOM 722 N N . LEU A 1 90 ? 0.653 2.892 0.693 1.00 94.44 90 LEU A N 1
ATOM 723 C CA . LEU A 1 90 ? -0.667 2.685 1.285 1.00 94.44 90 LEU A CA 1
ATOM 724 C C . LEU A 1 90 ? -1.765 3.384 0.481 1.00 94.44 90 LEU A C 1
ATOM 726 O O . LEU A 1 90 ? -1.639 4.545 0.096 1.00 94.44 90 LEU A O 1
ATOM 730 N N . ARG A 1 91 ? -2.894 2.703 0.306 1.00 92.69 91 ARG A N 1
ATOM 731 C CA . ARG A 1 91 ? -4.189 3.316 0.008 1.00 92.69 91 ARG A CA 1
ATOM 732 C C . ARG A 1 91 ? -5.245 2.792 0.962 1.00 92.69 91 ARG A C 1
ATOM 734 O O . ARG A 1 91 ? -5.209 1.635 1.362 1.00 92.69 91 ARG A O 1
ATOM 741 N N . SER A 1 92 ? -6.184 3.654 1.325 1.00 89.88 92 SER A N 1
ATOM 742 C CA . SER A 1 92 ? -7.280 3.323 2.226 1.00 89.88 92 SER A CA 1
ATOM 743 C C . SER A 1 92 ? -8.628 3.598 1.568 1.00 89.88 92 SER A C 1
ATOM 745 O O . SER A 1 92 ? -8.760 4.485 0.724 1.00 89.88 92 SER A O 1
ATOM 747 N N . TYR A 1 93 ? -9.621 2.805 1.950 1.00 85.12 93 TYR A N 1
ATOM 748 C CA . TYR A 1 93 ? -11.026 2.975 1.599 1.00 85.12 93 TYR A CA 1
ATOM 749 C C . TYR A 1 93 ? -11.837 3.035 2.899 1.00 85.12 93 TYR A C 1
ATOM 751 O O . TYR A 1 93 ? -11.570 2.244 3.804 1.00 85.12 93 TYR A O 1
ATOM 759 N N . ASN A 1 94 ? -12.763 3.995 3.013 1.00 81.06 94 ASN A N 1
ATOM 760 C CA . ASN A 1 94 ? -13.576 4.271 4.210 1.00 81.06 94 ASN A CA 1
ATOM 761 C C . ASN A 1 94 ? -12.789 4.450 5.529 1.00 81.06 94 ASN A C 1
ATOM 763 O O . ASN A 1 94 ? -13.298 4.203 6.616 1.00 81.06 94 ASN A O 1
ATOM 767 N N . ALA A 1 95 ? -11.535 4.911 5.470 1.00 78.06 95 ALA A N 1
ATOM 768 C CA . ALA A 1 95 ? -10.730 5.133 6.676 1.00 78.06 95 ALA A CA 1
ATOM 769 C C . ALA A 1 95 ? -10.905 6.528 7.310 1.00 78.06 95 ALA A C 1
ATOM 771 O O . ALA A 1 95 ? -10.342 6.772 8.371 1.00 78.06 95 ALA A O 1
ATOM 772 N N . GLN A 1 96 ? -11.637 7.445 6.664 1.00 72.06 96 GLN A N 1
ATOM 773 C CA . GLN A 1 96 ? -11.783 8.840 7.111 1.00 72.06 96 GLN A CA 1
ATOM 774 C C . GLN A 1 96 ? -12.717 8.985 8.318 1.00 72.06 96 GLN A C 1
ATOM 776 O O . GLN A 1 96 ? -12.478 9.826 9.179 1.00 72.06 96 GLN A O 1
ATOM 781 N N . GLU A 1 97 ? -13.742 8.138 8.410 1.00 69.06 97 GLU A N 1
ATOM 782 C CA . GLU A 1 97 ? -14.685 8.113 9.538 1.00 69.06 97 GLU A CA 1
ATOM 783 C C . GLU A 1 97 ? -14.120 7.384 10.771 1.00 69.06 97 GLU A C 1
ATOM 785 O O . GLU A 1 97 ? -14.799 7.191 11.776 1.00 69.06 97 GLU A O 1
ATOM 790 N N . GLU A 1 98 ? -12.857 6.965 10.706 1.00 72.50 98 GLU A N 1
ATOM 791 C CA . GLU A 1 98 ? -12.218 6.095 11.680 1.00 72.50 98 GLU A CA 1
ATOM 792 C C . GLU A 1 98 ? -10.886 6.690 12.159 1.00 72.50 98 GLU A C 1
ATOM 794 O O . GLU A 1 98 ? -10.195 7.424 11.453 1.00 72.50 98 GLU A O 1
ATOM 799 N N . CYS A 1 99 ? -10.467 6.342 13.376 1.00 75.12 99 CYS A N 1
ATOM 800 C CA . CYS A 1 99 ? -9.252 6.887 13.990 1.00 75.12 99 CYS A CA 1
ATOM 801 C C . CYS A 1 99 ? -7.966 6.105 13.656 1.00 75.12 99 CYS A C 1
ATOM 803 O O . CYS A 1 99 ? -6.990 6.183 14.402 1.00 75.12 99 CYS A O 1
ATOM 805 N N . TRP A 1 100 ? -7.929 5.375 12.530 1.00 79.12 100 TRP A N 1
ATOM 806 C CA . TRP A 1 100 ? -6.797 4.509 12.140 1.00 79.12 100 TRP A CA 1
ATOM 807 C C . TRP A 1 100 ? -5.454 5.241 12.055 1.00 79.12 100 TRP A C 1
ATOM 809 O O . TRP A 1 100 ? -4.415 4.657 12.350 1.00 79.12 100 TRP A O 1
ATOM 819 N N . PHE A 1 101 ? -5.479 6.520 11.675 1.00 82.88 101 PHE A N 1
ATOM 820 C CA . PHE A 1 101 ? -4.291 7.365 11.525 1.00 82.88 101 PHE A CA 1
ATOM 821 C C . PHE A 1 101 ? -4.240 8.496 12.555 1.00 82.88 101 PHE A C 1
ATOM 823 O O . PHE A 1 101 ? -3.597 9.520 12.327 1.00 82.88 101 PHE A O 1
ATOM 830 N N . GLN A 1 102 ? -4.936 8.344 13.682 1.00 77.44 102 GLN A N 1
ATOM 831 C CA . GLN A 1 102 ? -4.840 9.283 14.793 1.00 77.44 102 GLN A CA 1
ATOM 832 C C . GLN A 1 102 ? -3.814 8.768 15.798 1.00 77.44 102 GLN A C 1
ATOM 834 O O . GLN A 1 102 ? -3.875 7.624 16.251 1.00 77.44 102 GLN A O 1
ATOM 839 N N . LEU A 1 103 ? -2.863 9.627 16.166 1.00 73.69 103 LEU A N 1
ATOM 840 C CA . LEU A 1 103 ? -1.952 9.326 17.259 1.00 73.69 103 LEU A CA 1
ATOM 841 C C . LEU A 1 103 ? -2.783 9.187 18.538 1.00 73.69 103 LEU A C 1
ATOM 843 O O . LEU A 1 103 ? -3.488 10.120 18.920 1.00 73.69 103 LEU A O 1
ATOM 847 N N . ARG A 1 104 ? -2.713 8.029 19.201 1.00 67.81 104 ARG A N 1
ATOM 848 C CA . ARG A 1 104 ? -3.309 7.867 20.530 1.00 67.81 104 ARG A CA 1
ATOM 849 C C . ARG A 1 104 ? -2.638 8.887 21.448 1.00 67.81 104 ARG A C 1
ATOM 851 O O . ARG A 1 104 ? -1.446 8.766 21.718 1.00 67.81 104 ARG A O 1
ATOM 858 N N . HIS A 1 105 ? -3.382 9.904 21.879 1.00 60.19 105 HIS A N 1
ATOM 859 C CA . HIS A 1 105 ? -2.909 10.832 22.898 1.00 60.19 105 HIS A CA 1
ATOM 860 C C . HIS A 1 105 ? -2.518 9.998 24.117 1.00 60.19 105 HIS A C 1
ATOM 862 O O . HIS A 1 105 ? -3.364 9.295 24.672 1.00 60.19 105 HIS A O 1
ATOM 868 N N . SER A 1 106 ? -1.235 10.001 24.490 1.00 50.88 106 SER A N 1
ATOM 869 C CA . SER A 1 106 ? -0.861 9.401 25.761 1.00 50.88 106 SER A CA 1
ATOM 870 C C . SER A 1 106 ? -1.608 10.175 26.841 1.00 50.88 106 SER A C 1
ATOM 872 O O . SER A 1 106 ? -1.575 11.405 26.887 1.00 50.88 106 SER A O 1
ATOM 874 N N . VAL A 1 107 ? -2.350 9.454 27.676 1.00 49.22 107 VAL A N 1
ATOM 875 C CA . VAL A 1 107 ? -2.923 10.006 28.901 1.00 49.22 107 VAL A CA 1
ATOM 876 C C . VAL A 1 107 ? -1.744 10.218 29.852 1.00 49.22 107 VAL A C 1
ATOM 878 O O . VAL A 1 107 ? -1.451 9.370 30.687 1.00 49.22 107 VAL A O 1
ATOM 881 N N . LEU A 1 108 ? -0.983 11.294 29.654 1.00 54.75 108 LEU A N 1
ATOM 882 C CA . LEU A 1 108 ? 0.033 11.755 30.595 1.00 54.75 108 LEU A CA 1
ATOM 883 C C . LEU A 1 108 ? -0.292 13.208 30.981 1.00 54.75 108 LEU A C 1
ATOM 885 O O . LEU A 1 108 ? -0.694 13.976 30.101 1.00 54.75 108 LEU A O 1
ATOM 889 N N . PRO A 1 109 ? -0.157 13.598 32.263 1.00 49.44 109 PRO A N 1
ATOM 890 C CA . PRO A 1 109 ? -0.628 14.891 32.746 1.00 49.44 109 PRO A CA 1
ATOM 891 C C . PRO A 1 109 ? 0.133 16.041 32.081 1.00 49.44 109 PRO A C 1
ATOM 893 O O . PRO A 1 109 ? 1.357 16.049 32.102 1.00 49.44 109 PRO A O 1
ATOM 896 N N . ASP A 1 110 ? -0.632 16.963 31.494 1.00 52.00 110 ASP A N 1
ATOM 897 C CA . ASP A 1 110 ? -0.441 18.368 31.073 1.00 52.00 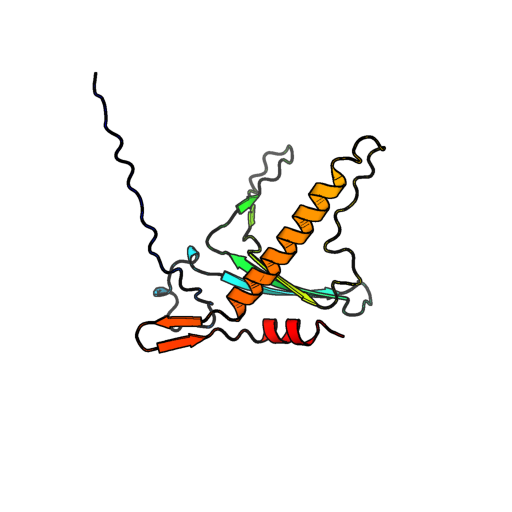110 ASP A CA 1
ATOM 898 C C . ASP A 1 110 ? 0.936 19.082 30.967 1.00 52.00 110 ASP A C 1
ATOM 900 O O . ASP A 1 110 ? 0.957 20.260 30.610 1.00 52.00 110 ASP A O 1
ATOM 904 N N . THR A 1 111 ? 2.097 18.454 31.145 1.00 49.53 111 THR A N 1
ATOM 905 C CA . THR A 1 111 ? 3.414 19.114 31.001 1.00 49.53 111 THR A CA 1
ATOM 906 C C . THR A 1 111 ? 4.075 18.942 29.627 1.00 49.53 111 THR A C 1
ATOM 908 O O . THR A 1 111 ? 5.097 19.570 29.365 1.00 49.53 111 THR A O 1
ATOM 911 N N . ALA A 1 112 ? 3.482 18.180 28.696 1.00 50.81 112 ALA A N 1
ATOM 912 C CA . ALA A 1 112 ? 4.066 17.883 27.373 1.00 50.81 112 ALA A CA 1
ATOM 913 C C . ALA A 1 112 ? 3.337 18.530 26.170 1.00 50.81 112 ALA A C 1
ATOM 915 O O . ALA A 1 112 ? 3.433 18.052 25.036 1.00 50.81 112 ALA A O 1
ATOM 916 N N . LYS A 1 113 ? 2.601 19.632 26.373 1.00 48.53 113 LYS A N 1
ATOM 917 C CA . LYS A 1 113 ? 1.827 20.308 25.304 1.00 48.53 113 LYS A CA 1
ATOM 918 C C . LYS A 1 113 ? 2.669 20.895 24.158 1.00 48.53 113 LYS A C 1
ATOM 920 O O . LYS A 1 113 ? 2.117 21.186 23.102 1.00 48.53 113 LYS A O 1
ATOM 925 N N . LEU A 1 114 ? 3.990 21.005 24.309 1.00 51.69 114 LEU A N 1
ATOM 926 C CA . LEU A 1 114 ? 4.892 21.478 23.246 1.00 51.69 114 LEU A CA 1
ATOM 927 C C . LEU A 1 114 ? 5.302 20.376 22.243 1.00 51.69 114 LEU A C 1
ATOM 929 O O . LEU A 1 114 ? 5.753 20.691 21.145 1.00 51.69 114 LEU A O 1
ATOM 933 N N . SER A 1 115 ? 5.104 19.091 22.564 1.00 53.16 115 SER A N 1
ATOM 934 C CA . SER A 1 115 ? 5.564 17.948 21.744 1.00 53.16 115 SER A CA 1
A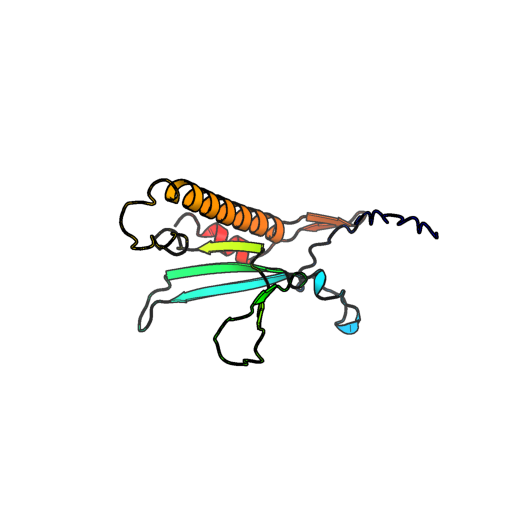TOM 935 C C . SER A 1 115 ? 4.480 17.344 20.831 1.00 53.16 115 SER A C 1
ATOM 937 O O . SER A 1 115 ? 4.772 16.530 19.951 1.00 53.16 115 SER A O 1
ATOM 939 N N . GLY A 1 116 ? 3.210 17.714 21.033 1.00 53.19 116 GLY A N 1
ATOM 940 C CA . GLY A 1 116 ? 2.066 17.126 20.321 1.00 53.19 116 GLY A CA 1
ATOM 941 C C . GLY A 1 116 ? 1.867 17.643 18.892 1.00 53.19 116 GLY A C 1
ATOM 942 O O . GLY A 1 116 ? 1.426 16.895 18.017 1.00 53.19 116 GLY A O 1
ATOM 943 N N . LEU A 1 117 ? 2.233 18.902 18.629 1.00 52.56 117 LEU A N 1
ATOM 944 C CA . LEU A 1 117 ? 2.084 19.519 17.305 1.00 52.56 117 LEU A CA 1
ATOM 945 C C . LEU A 1 117 ? 3.058 18.921 16.275 1.00 52.56 117 LEU A C 1
ATOM 947 O O . LEU A 1 117 ? 2.668 18.689 15.131 1.00 52.56 117 LEU A O 1
ATOM 951 N N . SER A 1 118 ? 4.289 18.591 16.683 1.00 66.19 118 SER A N 1
ATOM 952 C CA . SER A 1 118 ? 5.300 17.995 15.796 1.00 66.19 118 SER A CA 1
ATOM 953 C C . SER A 1 118 ? 4.960 16.554 15.401 1.00 66.19 118 SER A C 1
ATOM 955 O O . SER A 1 118 ? 5.111 16.175 14.242 1.00 66.19 118 SER A O 1
ATOM 957 N N . SER A 1 119 ? 4.420 15.762 16.330 1.00 70.50 119 SER A N 1
ATOM 958 C CA . SER A 1 119 ? 4.105 14.343 16.101 1.00 70.50 119 SER A CA 1
ATOM 959 C C . SER A 1 119 ? 2.926 14.137 15.140 1.00 70.50 119 SER A C 1
ATOM 961 O O . SER A 1 119 ? 2.960 13.243 14.293 1.00 70.50 119 SER A O 1
ATOM 963 N N . SER A 1 120 ? 1.898 14.991 15.223 1.00 80.12 120 SER A N 1
ATOM 964 C CA . SER A 1 120 ? 0.770 14.988 14.276 1.00 80.12 120 SER A CA 1
ATOM 965 C C . SER A 1 120 ? 1.213 15.390 12.863 1.00 80.12 120 SER A C 1
ATOM 967 O O . SER A 1 120 ? 0.779 14.785 11.882 1.00 80.12 120 SER A O 1
ATOM 969 N N . GLY A 1 121 ? 2.134 16.356 12.754 1.00 82.94 121 GLY A N 1
ATOM 970 C CA . GLY A 1 121 ? 2.750 16.745 11.482 1.00 82.94 121 GLY A CA 1
ATOM 971 C C . GLY A 1 121 ? 3.515 15.595 10.823 1.00 82.94 121 GLY A C 1
ATOM 972 O O . GLY A 1 121 ? 3.252 15.276 9.664 1.00 82.94 121 GLY A O 1
ATOM 973 N N . ILE A 1 122 ? 4.372 14.908 11.586 1.00 87.44 122 ILE A N 1
ATOM 974 C CA . ILE A 1 122 ? 5.143 13.747 11.106 1.00 87.44 122 ILE A CA 1
ATOM 975 C C . ILE A 1 122 ? 4.217 12.628 10.620 1.00 87.44 122 ILE A C 1
ATOM 977 O O . ILE A 1 122 ? 4.474 12.012 9.588 1.00 87.44 122 ILE A O 1
ATOM 981 N N . LEU A 1 123 ? 3.132 12.346 11.346 1.00 85.75 123 LEU A N 1
ATOM 982 C CA . LEU A 1 123 ? 2.191 11.296 10.957 1.00 85.75 123 LEU A CA 1
ATOM 983 C C . LEU A 1 123 ? 1.470 11.629 9.645 1.00 85.75 123 LEU A C 1
ATOM 985 O O . LEU A 1 123 ? 1.360 10.765 8.775 1.00 85.75 123 LEU A O 1
ATOM 989 N N . LYS A 1 124 ? 1.027 12.881 9.479 1.00 87.69 124 LYS A N 1
ATOM 990 C CA . LYS A 1 124 ? 0.406 13.354 8.233 1.00 87.69 124 LYS A CA 1
ATOM 991 C C . LYS A 1 124 ? 1.369 13.268 7.056 1.00 87.69 124 LYS A C 1
ATOM 993 O O . LYS A 1 124 ? 0.982 12.803 5.988 1.00 87.69 124 LYS A O 1
ATOM 998 N N . GLU A 1 125 ? 2.616 13.681 7.255 1.00 91.50 125 GLU A N 1
ATOM 999 C CA . GLU A 1 125 ? 3.653 13.586 6.232 1.00 91.50 125 GLU A CA 1
ATOM 1000 C C . GLU A 1 125 ? 3.944 12.134 5.851 1.00 91.50 125 GLU A C 1
ATOM 1002 O O . GLU A 1 125 ? 3.940 11.809 4.668 1.00 91.50 125 GLU A O 1
ATOM 1007 N N . ARG A 1 126 ? 4.095 11.236 6.831 1.00 92.56 126 ARG A N 1
ATOM 1008 C CA . ARG A 1 126 ? 4.285 9.803 6.568 1.00 92.56 126 ARG A CA 1
ATOM 1009 C C . ARG A 1 126 ? 3.125 9.205 5.783 1.00 92.56 126 ARG A C 1
ATOM 1011 O O . ARG A 1 126 ? 3.361 8.460 4.836 1.00 92.56 126 ARG A O 1
ATOM 1018 N N . LEU A 1 127 ? 1.886 9.530 6.154 1.00 91.81 127 LEU A N 1
ATOM 1019 C CA . LEU A 1 127 ? 0.707 9.052 5.435 1.00 91.81 127 LEU A CA 1
ATOM 1020 C C . LEU A 1 127 ? 0.692 9.572 3.992 1.00 91.81 127 LEU A C 1
ATOM 1022 O O . LEU A 1 127 ? 0.505 8.782 3.069 1.00 91.81 127 LEU A O 1
ATOM 1026 N N . ARG A 1 128 ? 0.970 10.867 3.792 1.00 93.69 128 ARG A N 1
ATOM 1027 C CA . ARG A 1 128 ? 1.109 11.471 2.460 1.00 93.69 128 ARG A CA 1
ATOM 1028 C C . ARG A 1 128 ? 2.159 10.736 1.626 1.00 93.69 128 ARG A C 1
ATOM 1030 O O . ARG A 1 128 ? 1.853 10.316 0.515 1.00 93.69 128 ARG A O 1
ATOM 1037 N N . THR A 1 129 ? 3.355 10.517 2.171 1.00 95.88 129 THR A N 1
ATOM 1038 C CA . THR A 1 129 ? 4.435 9.809 1.471 1.00 95.88 129 THR A CA 1
ATOM 1039 C C . THR A 1 129 ? 4.036 8.379 1.104 1.00 95.88 129 THR A C 1
ATOM 1041 O O . THR A 1 129 ? 4.300 7.940 -0.011 1.00 95.88 129 THR A O 1
ATOM 1044 N N . LEU A 1 130 ? 3.354 7.646 1.990 1.00 95.56 130 LEU A N 1
ATOM 1045 C CA . LEU A 1 130 ? 2.862 6.300 1.673 1.00 95.56 130 LEU A CA 1
ATOM 1046 C C . LEU A 1 130 ? 1.828 6.311 0.534 1.00 95.56 130 LEU A C 1
ATOM 1048 O O . LEU A 1 130 ? 1.836 5.423 -0.321 1.00 95.56 130 LEU A O 1
ATOM 1052 N N . GLU A 1 131 ? 0.944 7.304 0.495 1.00 94.44 131 GLU A N 1
ATOM 1053 C CA . GLU A 1 131 ? -0.046 7.448 -0.575 1.00 94.44 131 GLU A CA 1
ATOM 1054 C C . GLU A 1 131 ? 0.573 7.834 -1.924 1.00 94.44 131 GLU A C 1
ATOM 1056 O O . GLU A 1 131 ? 0.150 7.336 -2.978 1.00 94.44 131 GLU A O 1
ATOM 1061 N N . GLU A 1 132 ? 1.571 8.714 -1.905 1.00 94.56 132 GLU A N 1
ATOM 1062 C CA . GLU A 1 132 ? 2.360 9.098 -3.077 1.00 94.56 132 GLU A CA 1
ATOM 1063 C C . GLU A 1 132 ? 3.116 7.887 -3.624 1.00 94.56 132 GLU A C 1
ATOM 1065 O O . GLU A 1 132 ? 2.970 7.557 -4.803 1.00 94.56 132 GLU A O 1
ATOM 1070 N N . THR A 1 133 ? 3.809 7.139 -2.764 1.00 93.81 133 THR A N 1
ATOM 1071 C CA . THR A 1 133 ? 4.526 5.924 -3.167 1.00 93.81 133 THR A CA 1
ATOM 1072 C C . THR A 1 133 ? 3.584 4.860 -3.725 1.00 93.81 133 THR A C 1
ATOM 1074 O O . THR A 1 133 ? 3.881 4.284 -4.769 1.00 93.81 133 THR A O 1
ATOM 1077 N N . ALA A 1 134 ? 2.407 4.638 -3.127 1.00 93.19 134 ALA A N 1
ATOM 1078 C CA . ALA A 1 134 ? 1.407 3.729 -3.700 1.00 93.19 134 ALA A CA 1
ATOM 1079 C C . ALA A 1 134 ? 0.942 4.175 -5.095 1.00 93.19 134 ALA A C 1
ATOM 1081 O O . ALA A 1 134 ? 0.667 3.345 -5.958 1.00 93.19 134 ALA A O 1
ATOM 1082 N N . THR A 1 135 ? 0.859 5.487 -5.327 1.00 92.25 135 THR A N 1
ATOM 1083 C CA . THR A 1 135 ? 0.493 6.055 -6.631 1.00 92.25 135 THR A CA 1
ATOM 1084 C C . THR A 1 135 ? 1.575 5.815 -7.669 1.00 92.25 135 THR A C 1
ATOM 1086 O O . THR A 1 135 ? 1.251 5.399 -8.782 1.00 92.25 135 THR A O 1
ATOM 1089 N N . LEU A 1 136 ? 2.837 6.034 -7.297 1.00 90.00 136 LEU A N 1
ATOM 1090 C CA . LEU A 1 136 ? 3.987 5.740 -8.144 1.00 90.00 136 LEU A CA 1
ATOM 1091 C C . LEU A 1 136 ? 4.041 4.251 -8.471 1.00 90.00 136 LEU A C 1
ATOM 1093 O O . LEU A 1 136 ? 4.069 3.896 -9.642 1.00 90.00 136 LEU A O 1
ATOM 1097 N N . MET A 1 137 ? 3.947 3.378 -7.467 1.00 87.25 137 MET A N 1
ATOM 1098 C CA . MET A 1 137 ? 3.978 1.930 -7.672 1.00 87.25 137 MET A CA 1
ATOM 1099 C C . MET A 1 137 ? 2.851 1.474 -8.598 1.00 87.25 137 MET A C 1
ATOM 1101 O O . MET A 1 137 ? 3.118 0.809 -9.592 1.00 87.25 137 MET A O 1
ATOM 1105 N N . ALA A 1 138 ? 1.608 1.888 -8.357 1.00 88.62 138 ALA A N 1
ATOM 1106 C CA . ALA A 1 138 ? 0.454 1.438 -9.136 1.00 88.62 138 ALA A CA 1
ATOM 1107 C C . ALA A 1 138 ? 0.399 1.937 -10.590 1.00 88.62 138 ALA A C 1
ATOM 1109 O O . ALA A 1 138 ? -0.382 1.399 -11.384 1.00 88.62 138 ALA A O 1
ATOM 1110 N N . ARG A 1 139 ? 1.148 3.001 -10.913 1.00 87.75 139 ARG A N 1
ATOM 1111 C CA . ARG A 1 139 ? 1.093 3.717 -12.201 1.00 87.75 139 ARG A CA 1
ATOM 1112 C C . ARG A 1 139 ? 2.460 3.903 -12.862 1.00 87.75 139 ARG A C 1
ATOM 1114 O O . ARG A 1 139 ? 2.546 4.652 -13.832 1.00 87.75 139 ARG A O 1
ATOM 1121 N N . ALA A 1 140 ? 3.510 3.275 -12.334 1.00 82.25 140 ALA A N 1
ATOM 1122 C CA . ALA A 1 140 ? 4.869 3.419 -12.839 1.00 82.25 140 ALA A CA 1
ATOM 1123 C C . ALA A 1 140 ? 4.929 3.089 -14.332 1.00 82.25 140 ALA A C 1
ATOM 1125 O O . ALA A 1 140 ? 4.329 2.113 -14.782 1.00 82.25 140 ALA A O 1
ATOM 1126 N N . VAL A 1 141 ? 5.660 3.901 -15.089 1.00 80.50 141 VAL A N 1
ATOM 1127 C CA . VAL A 1 141 ? 5.943 3.654 -16.501 1.00 80.50 141 VAL A CA 1
ATOM 1128 C C . VAL A 1 141 ? 7.447 3.480 -16.640 1.00 80.50 141 VAL A C 1
ATOM 1130 O O . VAL A 1 141 ? 8.204 4.357 -16.232 1.00 80.50 141 VAL A O 1
ATOM 1133 N N . VAL A 1 142 ? 7.867 2.342 -17.182 1.00 76.00 142 VAL A N 1
ATOM 1134 C CA . VAL A 1 142 ? 9.267 1.980 -17.404 1.00 76.00 142 VAL A CA 1
ATOM 1135 C C . VAL A 1 142 ? 9.506 1.892 -18.904 1.00 76.00 142 VAL A C 1
ATOM 1137 O O . VAL A 1 142 ? 8.780 1.201 -19.619 1.00 76.00 142 VAL A O 1
ATOM 1140 N N . ASN A 1 143 ? 10.537 2.584 -19.379 1.00 77.31 143 ASN A N 1
ATOM 1141 C CA . ASN A 1 143 ? 10.977 2.505 -20.766 1.00 77.31 143 ASN A CA 1
ATOM 1142 C C . ASN A 1 143 ? 12.136 1.512 -20.849 1.00 77.31 143 ASN A C 1
ATOM 1144 O O . ASN A 1 143 ? 13.136 1.674 -20.156 1.00 77.31 143 ASN A O 1
ATOM 1148 N N . LYS A 1 144 ? 12.013 0.493 -21.698 1.00 74.44 144 LYS A N 1
ATOM 1149 C CA . LYS A 1 144 ? 13.055 -0.510 -21.934 1.00 74.44 144 LYS A CA 1
ATOM 1150 C C . LYS A 1 144 ? 13.381 -0.549 -23.420 1.00 74.44 144 LYS A C 1
ATOM 1152 O O . LYS A 1 144 ? 12.688 -1.191 -24.212 1.00 74.44 144 LYS A O 1
ATOM 1157 N N . GLY A 1 145 ? 14.423 0.185 -23.806 1.00 81.19 145 GLY A N 1
ATOM 1158 C CA . GLY A 1 145 ? 14.724 0.444 -25.214 1.00 81.19 145 GLY A CA 1
ATOM 1159 C C . GLY A 1 145 ? 13.550 1.158 -25.892 1.00 81.19 145 GLY A C 1
ATOM 1160 O O . GLY A 1 145 ? 13.127 2.215 -25.438 1.00 81.19 145 GLY A O 1
ATOM 1161 N N . ASN A 1 146 ? 12.988 0.547 -26.939 1.00 83.38 146 ASN A N 1
ATOM 1162 C CA . ASN A 1 146 ? 11.842 1.091 -27.683 1.00 83.38 146 ASN A CA 1
ATOM 1163 C C . ASN A 1 146 ? 10.472 0.670 -27.115 1.00 83.38 146 ASN A C 1
ATOM 1165 O O . ASN A 1 146 ? 9.440 1.008 -27.694 1.00 83.38 146 ASN A O 1
ATOM 1169 N N . LEU A 1 147 ? 10.441 -0.105 -26.026 1.00 75.38 147 LEU A N 1
ATOM 1170 C CA . LEU A 1 147 ? 9.208 -0.605 -25.420 1.00 75.38 147 LEU A CA 1
ATOM 1171 C C . LEU A 1 147 ? 8.852 0.203 -24.171 1.00 75.38 147 LEU A C 1
ATOM 1173 O O . LEU A 1 147 ? 9.707 0.463 -23.327 1.00 75.38 147 LEU A O 1
ATOM 1177 N N . ILE A 1 148 ? 7.573 0.559 -24.041 1.00 77.38 148 ILE A N 1
ATOM 1178 C CA . ILE A 1 148 ? 7.022 1.255 -22.875 1.00 77.38 148 ILE A CA 1
ATOM 1179 C C . ILE A 1 148 ? 6.159 0.268 -22.091 1.00 77.38 148 ILE A C 1
ATOM 1181 O O . ILE A 1 148 ? 5.146 -0.221 -22.593 1.00 77.38 148 ILE A O 1
ATOM 1185 N N . PHE A 1 149 ? 6.536 0.007 -20.845 1.00 75.56 149 PHE A N 1
ATOM 1186 C CA . PHE A 1 149 ? 5.779 -0.812 -19.907 1.00 75.56 149 PHE A CA 1
ATOM 1187 C C . PHE A 1 149 ? 5.091 0.101 -18.900 1.00 75.56 149 PHE A C 1
ATOM 1189 O O . PHE A 1 149 ? 5.751 0.822 -18.162 1.00 75.56 149 PHE A O 1
ATOM 1196 N N . ALA A 1 150 ? 3.762 0.083 -18.856 1.00 79.12 150 ALA A N 1
ATOM 1197 C CA . ALA A 1 150 ? 2.992 0.869 -17.897 1.00 79.12 150 ALA A CA 1
ATOM 1198 C C . ALA A 1 150 ? 2.301 -0.055 -16.897 1.00 79.12 150 ALA A C 1
ATOM 1200 O O . ALA A 1 150 ? 1.481 -0.891 -17.288 1.00 79.12 150 ALA A O 1
ATOM 1201 N N . ASN A 1 151 ? 2.570 0.134 -15.608 1.00 79.38 151 ASN A N 1
ATOM 1202 C CA . ASN A 1 151 ? 1.817 -0.543 -14.572 1.00 79.38 151 ASN A CA 1
ATOM 1203 C C . ASN A 1 151 ? 0.390 0.018 -14.513 1.00 79.38 151 ASN A C 1
ATOM 1205 O O . ASN A 1 151 ? 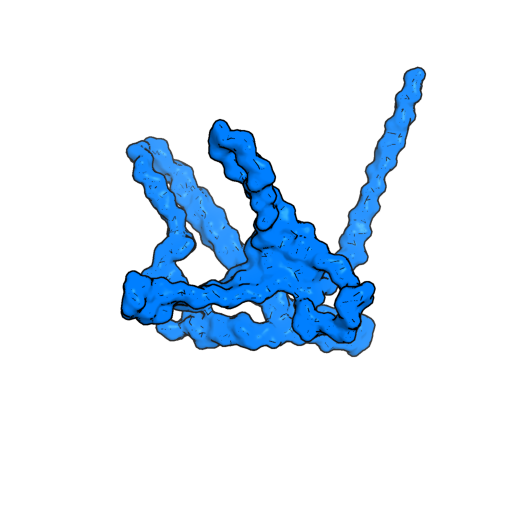0.157 1.231 -14.507 1.00 79.38 151 ASN A O 1
ATOM 1209 N N . ARG A 1 152 ? -0.588 -0.885 -14.476 1.00 79.94 152 ARG A N 1
ATOM 1210 C CA . ARG A 1 152 ? -2.009 -0.565 -14.331 1.00 79.94 152 ARG A CA 1
ATOM 1211 C C . ARG A 1 152 ? -2.613 -1.479 -13.279 1.00 79.94 152 ARG A C 1
ATOM 1213 O O . ARG A 1 152 ? -3.283 -2.448 -13.616 1.00 79.94 152 ARG A O 1
ATOM 1220 N N . HIS A 1 153 ? -2.416 -1.140 -12.010 1.00 83.69 153 HIS A N 1
ATOM 1221 C CA . HIS A 1 153 ? -2.919 -1.958 -10.909 1.00 83.69 153 HIS A CA 1
ATOM 1222 C C . HIS A 1 153 ? -4.451 -1.811 -10.742 1.00 83.69 153 HIS A C 1
ATOM 1224 O O . HIS A 1 153 ? -4.920 -0.721 -10.389 1.00 83.69 153 HIS A O 1
ATOM 1230 N N . PRO A 1 154 ? -5.258 -2.868 -10.972 1.00 85.31 154 PRO A N 1
ATOM 1231 C CA . PRO A 1 154 ? -6.720 -2.786 -10.907 1.00 85.31 154 PRO A CA 1
ATOM 1232 C C . PRO A 1 154 ? -7.225 -2.499 -9.488 1.00 85.31 154 PRO A C 1
ATOM 1234 O O . PRO A 1 154 ? -8.053 -1.606 -9.322 1.00 85.31 154 PRO A O 1
ATOM 1237 N N . ASP A 1 155 ? -6.660 -3.142 -8.462 1.00 86.88 155 ASP A N 1
ATOM 1238 C CA . ASP A 1 155 ? -7.091 -2.901 -7.074 1.00 86.88 155 ASP A CA 1
ATOM 1239 C C . ASP A 1 155 ? -6.811 -1.464 -6.631 1.00 86.88 155 ASP A C 1
ATOM 1241 O O . ASP A 1 155 ? -7.665 -0.808 -6.046 1.00 86.88 155 ASP A O 1
ATOM 1245 N N . TYR A 1 156 ? -5.662 -0.895 -7.002 1.00 89.81 156 TYR A N 1
ATOM 1246 C CA . TYR A 1 156 ? -5.400 0.521 -6.759 1.00 89.81 156 TYR A CA 1
ATOM 1247 C C . TYR A 1 156 ? -6.450 1.433 -7.416 1.00 89.81 156 TYR A C 1
ATOM 1249 O O . TYR A 1 156 ? -6.902 2.401 -6.801 1.00 89.81 156 TYR A O 1
ATOM 1257 N N . LYS A 1 157 ? -6.884 1.126 -8.649 1.00 89.12 157 LYS A N 1
ATOM 1258 C CA . LYS A 1 157 ? -7.974 1.870 -9.305 1.00 89.12 157 LYS A CA 1
ATOM 1259 C C . LYS A 1 157 ? -9.301 1.706 -8.565 1.00 89.12 157 LYS A C 1
ATOM 1261 O O . LYS A 1 157 ? -10.016 2.697 -8.420 1.00 89.12 157 LYS A O 1
ATOM 1266 N N . PHE A 1 158 ? -9.608 0.505 -8.078 1.00 88.38 158 PHE A N 1
ATOM 1267 C CA . PHE A 1 158 ? -10.785 0.254 -7.247 1.00 88.38 158 PHE A CA 1
ATOM 1268 C C . PHE A 1 158 ? -10.771 1.147 -5.998 1.00 88.38 158 PHE A C 1
ATOM 1270 O O . PHE A 1 158 ? -11.715 1.910 -5.785 1.00 88.38 158 PHE A O 1
ATOM 1277 N N . PHE A 1 159 ? -9.661 1.159 -5.254 1.00 89.12 159 PHE A N 1
ATOM 1278 C CA . PHE A 1 159 ? -9.474 2.009 -4.074 1.00 89.12 159 PHE A CA 1
ATOM 1279 C C . PHE A 1 159 ? -9.615 3.507 -4.382 1.00 89.12 159 PHE A C 1
ATOM 1281 O O . PHE A 1 159 ? -10.234 4.241 -3.614 1.00 89.12 159 PHE A O 1
ATOM 1288 N N . LEU A 1 160 ? -9.094 3.974 -5.521 1.00 87.38 160 LEU A N 1
ATOM 1289 C CA . LEU A 1 160 ? -9.254 5.370 -5.938 1.00 87.38 160 LEU A CA 1
ATOM 1290 C C . LEU A 1 160 ? -10.696 5.736 -6.299 1.00 87.38 160 LEU A C 1
ATOM 1292 O O . LEU A 1 160 ? -11.141 6.833 -5.967 1.00 87.38 160 LEU A O 1
ATOM 1296 N N . SER A 1 161 ? -11.420 4.842 -6.976 1.00 85.81 161 SER A N 1
ATOM 1297 C CA . SER A 1 161 ? -12.789 5.107 -7.443 1.00 85.81 161 SER A CA 1
ATOM 1298 C C . SER A 1 161 ? -13.782 5.357 -6.305 1.00 85.81 161 SER A C 1
ATOM 1300 O O . SER A 1 161 ? -14.814 5.989 -6.511 1.00 85.81 161 SER A O 1
ATOM 1302 N N . ARG A 1 162 ? -13.460 4.890 -5.096 1.00 77.94 162 ARG A N 1
ATOM 1303 C CA . ARG A 1 162 ? -14.321 4.963 -3.914 1.00 77.94 162 ARG A CA 1
ATOM 1304 C C . ARG A 1 162 ? -13.843 5.971 -2.864 1.00 77.94 162 ARG A C 1
ATOM 1306 O O . ARG A 1 162 ? -14.308 5.937 -1.737 1.00 77.94 162 ARG A O 1
ATOM 1313 N N . ARG A 1 163 ? -12.927 6.883 -3.213 1.00 68.94 163 ARG A N 1
ATOM 1314 C CA . ARG A 1 163 ? -12.419 7.920 -2.290 1.00 68.94 163 ARG A CA 1
ATOM 1315 C C . ARG A 1 163 ? -13.422 9.058 -2.016 1.00 68.94 163 ARG A C 1
ATOM 1317 O O . ARG A 1 163 ? -13.183 9.868 -1.129 1.00 68.94 163 ARG A O 1
ATOM 1324 N N . HIS A 1 164 ? -14.484 9.151 -2.817 1.00 55.94 164 HIS A N 1
ATOM 1325 C CA . HIS A 1 164 ? -15.423 10.283 -2.854 1.00 55.94 164 HIS A CA 1
ATOM 1326 C C . HIS A 1 164 ? -16.880 9.903 -2.537 1.00 55.94 164 HIS A C 1
ATOM 1328 O O . HIS A 1 164 ? -17.772 10.718 -2.756 1.00 55.94 164 HIS A O 1
ATOM 1334 N N . LEU A 1 165 ? -17.111 8.677 -2.067 1.00 46.59 165 LEU A N 1
ATOM 1335 C CA . LEU A 1 165 ? -18.385 8.217 -1.513 1.00 46.59 165 LEU A CA 1
ATOM 1336 C C . LEU A 1 165 ? -18.193 8.008 -0.017 1.00 46.59 165 LEU A C 1
ATOM 1338 O O . LEU A 1 165 ? -19.140 8.335 0.721 1.00 46.59 165 LEU A O 1
#

Foldseek 3Di:
DDDDDDPDPPPPPPPPLPADEPVPPPDDPVPDDDLQSYKDWDKDFDADPPDGDGQKMKIFIFGSNDWDFDDDPDVDPDPDTDTDTDTQAMFMANCPVDCPLPDDPPPDPDPCPVPVVVVNVVSVVVNVRRHVRNVCSQFPWDDDPPDIDTHHHVVVVVRVVRPPD

Secondary structure (DSSP, 8-state):
-------------------EEGGG--S-GGGSPPGGGEEEEEEEEEE-TTT--EEEEEEEEEESSSPEEE----SS-----EEE--EEEEEEES-TTS-TTS-------SS-TTTHHHHHHHHHHHHHHHHHHHHHHHH-EEEETTEEEE---HHHHHHHHTTT-

Sequence (165 aa):
MDSASVQSVETTCSGELELLFEYFESEQPQRRRPLHEKYSVAWYPIYRIPDGNFRAAFLTYHSLGHLVRRSTKIDYPSVDASMISPVVGLRSYNAQEECWFQLRHSVLPDTAKLSGLSSSGILKERLRTLEETATLMARAVVNKGNLIFANRHPDYKFFLSRRHL

InterPro domains:
  IPR008507 Protein of unknown function DUF789 [PF05623] (39-159)